Protein AF-A0A914R4T2-F1 (afdb_monomer)

Radius of gyration: 16.85 Å; Cα contacts (8 Å, |Δi|>4): 105; chains: 1; bounding box: 41×34×44 Å

InterPro domains:
  IPR019448 NT-type C2 domain [PS51840] (1-98)

Nearest PDB structures (foldseek):
  5jpm-assembly1_B  TM=3.068E-01  e=8.300E+00  Homo sapiens
  7zgj-assembly1_B  TM=2.745E-01  e=7.376E+00  Homo sapiens

Structure (mmCIF, N/CA/C/O backbone):
data_AF-A0A914R4T2-F1
#
_entry.id   AF-A0A914R4T2-F1
#
loop_
_atom_site.group_PDB
_atom_site.id
_atom_site.type_symbol
_atom_site.label_atom_id
_atom_site.label_alt_id
_atom_site.label_comp_id
_atom_site.label_asym_id
_atom_site.label_entity_id
_atom_site.label_seq_id
_atom_site.pdbx_PDB_ins_code
_atom_site.Cartn_x
_atom_site.Cartn_y
_atom_site.Cartn_z
_atom_site.occupancy
_atom_site.B_iso_or_equiv
_atom_site.auth_seq_id
_atom_site.auth_comp_id
_atom_site.auth_asym_id
_atom_site.auth_atom_id
_atom_site.pdbx_PDB_model_num
ATOM 1 N N . ARG A 1 1 ? -8.799 13.800 1.139 1.00 49.91 1 ARG A N 1
ATOM 2 C CA . ARG A 1 1 ? -7.529 13.971 0.379 1.00 49.91 1 ARG A CA 1
ATOM 3 C C . ARG A 1 1 ? -6.807 12.626 0.313 1.00 49.91 1 ARG A C 1
ATOM 5 O O . ARG A 1 1 ? -6.421 12.125 1.360 1.00 49.91 1 ARG A O 1
ATOM 12 N N . ARG A 1 2 ? -6.651 12.022 -0.874 1.00 51.94 2 ARG A N 1
ATOM 13 C CA . ARG A 1 2 ? -5.927 10.747 -1.061 1.00 51.94 2 ARG A CA 1
ATOM 14 C C . ARG A 1 2 ? -4.424 11.026 -0.916 1.00 51.94 2 ARG A C 1
ATOM 16 O O . ARG A 1 2 ? -3.820 11.594 -1.821 1.00 51.94 2 ARG A O 1
ATOM 23 N N . ARG A 1 3 ? -3.839 10.759 0.256 1.00 66.62 3 ARG A N 1
ATOM 24 C CA . ARG A 1 3 ? -2.384 10.862 0.451 1.00 66.62 3 ARG A CA 1
ATOM 25 C C . ARG A 1 3 ? -1.758 9.588 -0.108 1.00 66.62 3 ARG A C 1
ATOM 27 O O . ARG A 1 3 ? -1.986 8.513 0.432 1.00 66.62 3 ARG A O 1
ATOM 34 N N . ARG A 1 4 ? -1.021 9.709 -1.209 1.00 76.38 4 ARG A N 1
ATOM 35 C CA . ARG A 1 4 ? -0.167 8.631 -1.712 1.00 76.38 4 ARG A CA 1
ATOM 36 C C . ARG A 1 4 ? 1.098 8.608 -0.854 1.00 76.38 4 ARG A C 1
ATOM 38 O O . ARG A 1 4 ? 1.744 9.643 -0.720 1.00 76.38 4 ARG A O 1
ATOM 45 N N . VAL A 1 5 ? 1.417 7.458 -0.271 1.00 80.25 5 VAL A N 1
ATOM 46 C CA . VAL A 1 5 ? 2.695 7.203 0.403 1.00 80.25 5 VAL A CA 1
ATOM 47 C C . VAL A 1 5 ? 3.477 6.248 -0.489 1.00 80.25 5 VAL A C 1
ATOM 49 O O . VAL A 1 5 ? 2.923 5.247 -0.937 1.00 80.25 5 VAL A O 1
ATOM 52 N N . GLU A 1 6 ? 4.724 6.585 -0.810 1.00 84.69 6 GLU A 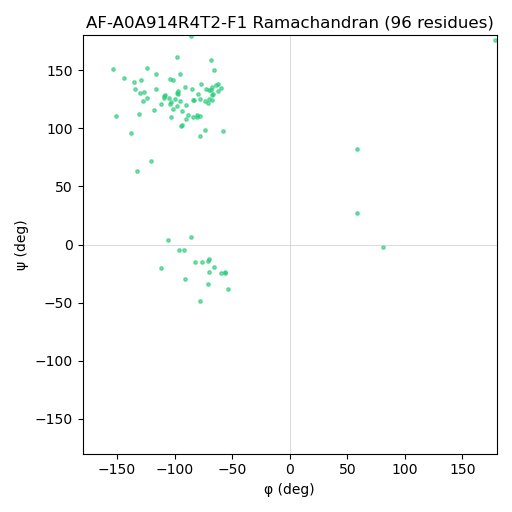N 1
ATOM 53 C CA . GLU A 1 6 ? 5.595 5.762 -1.653 1.00 84.69 6 GLU A CA 1
ATOM 54 C C . GLU A 1 6 ? 6.952 5.552 -0.981 1.00 84.69 6 GLU A C 1
ATOM 56 O O . GLU A 1 6 ? 7.469 6.456 -0.326 1.00 84.69 6 GLU A O 1
ATOM 61 N N . GLY A 1 7 ? 7.496 4.341 -1.116 1.00 81.06 7 GLY A N 1
ATOM 62 C CA . GLY A 1 7 ? 8.837 4.003 -0.640 1.00 81.06 7 GLY A CA 1
ATOM 63 C C . GLY A 1 7 ? 9.917 4.347 -1.657 1.00 81.06 7 GLY A C 1
ATOM 64 O O . GLY A 1 7 ? 9.639 4.832 -2.759 1.00 81.06 7 GLY A O 1
ATOM 65 N N . LYS A 1 8 ? 11.175 4.075 -1.304 1.00 82.06 8 LYS A N 1
ATOM 66 C CA . LYS A 1 8 ? 12.304 4.296 -2.209 1.00 82.06 8 LYS A CA 1
ATOM 67 C C . LYS A 1 8 ? 12.230 3.330 -3.387 1.00 82.06 8 LYS A C 1
ATOM 69 O O . LYS A 1 8 ? 12.018 2.127 -3.224 1.00 82.06 8 LYS A O 1
ATOM 74 N N . LYS A 1 9 ? 12.465 3.857 -4.592 1.00 80.06 9 LYS A N 1
ATOM 75 C CA . LYS A 1 9 ? 12.627 3.035 -5.798 1.00 80.06 9 LYS A CA 1
ATOM 76 C C . LYS A 1 9 ? 13.805 2.087 -5.599 1.00 80.06 9 LYS A C 1
ATOM 78 O O . LYS A 1 9 ? 14.871 2.517 -5.159 1.00 80.06 9 LYS A O 1
ATOM 83 N N . ARG A 1 10 ? 13.625 0.821 -5.965 1.00 75.62 10 ARG A N 1
ATOM 84 C CA . ARG A 1 10 ? 14.685 -0.188 -5.923 1.00 75.62 10 ARG A CA 1
ATOM 85 C C . ARG A 1 10 ? 14.880 -0.820 -7.288 1.00 75.62 10 ARG A C 1
ATOM 87 O O . ARG A 1 10 ? 13.951 -0.865 -8.093 1.00 75.62 10 ARG A O 1
ATOM 94 N N . LYS A 1 11 ? 16.104 -1.282 -7.540 1.00 71.31 11 LYS A N 1
ATOM 95 C CA . LYS A 1 11 ? 16.421 -2.058 -8.733 1.00 71.31 11 LYS A CA 1
ATOM 96 C C . LYS A 1 11 ? 15.913 -3.485 -8.542 1.00 71.31 11 LYS A C 1
ATOM 98 O O . LYS A 1 11 ? 16.040 -4.047 -7.461 1.00 71.31 11 LYS A O 1
ATOM 103 N N . TRP A 1 12 ? 15.334 -4.028 -9.602 1.00 66.94 12 TRP A N 1
ATOM 104 C CA . TRP A 1 12 ? 14.934 -5.422 -9.678 1.00 66.94 12 TRP A CA 1
ATOM 105 C C . TRP A 1 12 ? 16.169 -6.334 -9.747 1.00 66.94 12 TRP A C 1
ATOM 107 O O . TRP A 1 12 ? 17.065 -6.085 -10.558 1.00 66.94 12 TRP A O 1
ATOM 117 N N . GLU A 1 13 ? 16.195 -7.396 -8.944 1.00 60.28 13 GLU A N 1
ATOM 118 C CA . GLU A 1 13 ? 17.154 -8.497 -9.075 1.00 60.28 13 GLU A CA 1
ATOM 119 C C . GLU A 1 13 ? 16.426 -9.706 -9.678 1.00 60.28 13 GLU A C 1
ATOM 121 O O . GLU A 1 13 ? 15.361 -10.101 -9.207 1.00 60.2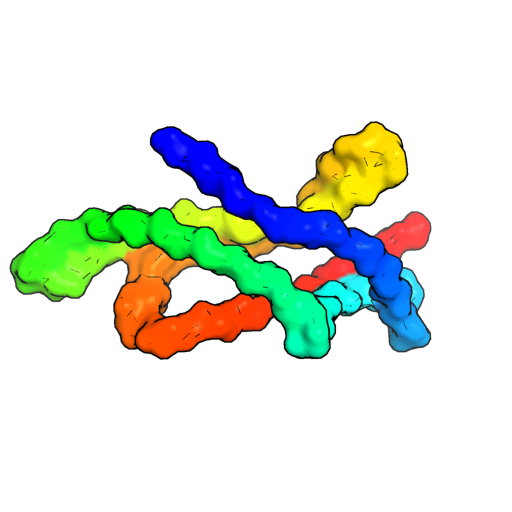8 13 GLU A O 1
ATOM 126 N N . GLY A 1 14 ? 16.951 -10.251 -10.779 1.00 58.97 14 GLY A N 1
ATOM 127 C CA . GLY A 1 14 ? 16.362 -11.418 -11.437 1.00 58.97 14 GLY A CA 1
ATOM 128 C C . GLY A 1 14 ? 16.402 -12.645 -10.527 1.00 58.97 14 GLY A C 1
ATOM 129 O O . GLY A 1 14 ? 17.417 -12.901 -9.883 1.00 58.97 14 GLY A O 1
ATOM 130 N N . SER A 1 15 ? 15.315 -13.418 -10.489 1.00 56.03 15 SER A N 1
ATOM 131 C CA . SER A 1 15 ? 15.336 -14.734 -9.850 1.00 56.03 15 SER A CA 1
ATOM 132 C C . SER A 1 15 ? 16.184 -15.679 -10.698 1.00 56.03 15 SER A C 1
ATOM 134 O O . SER A 1 15 ? 15.910 -15.856 -11.883 1.00 56.03 15 SER A O 1
ATOM 136 N N . PHE A 1 16 ? 17.195 -16.309 -10.100 1.00 56.00 16 PHE A N 1
ATOM 137 C CA . PHE A 1 16 ? 17.991 -17.340 -10.775 1.00 56.00 16 PHE A CA 1
ATOM 138 C C . PHE A 1 16 ? 17.211 -18.649 -10.999 1.00 56.00 16 PHE A C 1
ATOM 140 O O . PHE A 1 16 ? 17.665 -19.497 -11.759 1.00 56.00 16 PHE A O 1
ATOM 147 N N . ALA A 1 17 ? 16.064 -18.833 -10.332 1.00 63.69 17 ALA A N 1
ATOM 148 C CA . ALA A 1 17 ? 15.354 -20.112 -10.285 1.00 63.69 17 ALA A CA 1
ATOM 149 C C . ALA A 1 17 ? 14.307 -20.301 -11.397 1.00 63.69 17 ALA A C 1
ATOM 151 O O . ALA A 1 17 ? 14.050 -21.434 -11.792 1.00 63.69 17 ALA A O 1
ATOM 152 N N . ASP A 1 18 ? 13.696 -19.222 -11.892 1.00 62.53 18 ASP A N 1
ATOM 153 C CA . ASP A 1 18 ? 12.656 -19.288 -12.924 1.00 62.53 18 ASP A CA 1
ATOM 154 C C . ASP A 1 18 ? 12.672 -17.999 -13.771 1.00 62.53 18 ASP A C 1
ATOM 156 O O . ASP A 1 18 ? 12.308 -16.933 -13.267 1.00 62.53 18 ASP A O 1
ATOM 160 N N . PRO A 1 19 ? 13.079 -18.068 -15.053 1.00 61.78 19 PRO A N 1
ATOM 161 C CA . PRO A 1 19 ? 13.099 -16.913 -15.953 1.00 61.78 19 PRO A CA 1
ATOM 162 C C . PRO A 1 19 ? 11.721 -16.266 -16.161 1.00 61.78 19 PRO A C 1
ATOM 164 O O . PRO A 1 19 ? 11.645 -15.083 -16.483 1.00 61.78 19 PRO A O 1
ATOM 167 N N . CYS A 1 20 ? 10.639 -17.025 -15.968 1.00 59.78 20 CYS A N 1
ATOM 168 C CA . CYS A 1 20 ? 9.258 -16.588 -16.153 1.00 59.78 20 CYS A CA 1
ATOM 169 C C . CYS A 1 20 ? 8.597 -16.136 -14.843 1.00 59.78 20 CYS A C 1
ATOM 171 O O . CYS A 1 20 ? 7.457 -15.662 -14.856 1.00 59.78 20 CYS A O 1
ATOM 173 N N . ARG A 1 21 ? 9.280 -16.267 -13.698 1.00 60.47 21 ARG A N 1
ATOM 174 C CA . ARG A 1 21 ? 8.758 -15.847 -12.393 1.00 60.47 21 ARG A CA 1
ATOM 175 C C . ARG A 1 21 ? 9.761 -15.005 -11.634 1.00 60.47 21 ARG A C 1
ATOM 177 O O . ARG A 1 21 ? 10.770 -15.462 -11.103 1.00 60.47 21 ARG A O 1
ATOM 184 N N . GLY A 1 22 ? 9.392 -13.745 -11.492 1.00 61.38 22 GLY A N 1
ATOM 185 C CA . GLY A 1 22 ? 10.055 -12.820 -10.611 1.00 61.38 22 GLY A CA 1
ATOM 186 C C . GLY A 1 22 ? 9.546 -12.927 -9.181 1.00 61.38 22 GLY A C 1
ATOM 187 O O . GLY A 1 22 ? 8.350 -12.755 -8.949 1.00 61.38 22 GLY A O 1
ATOM 188 N N . LEU A 1 23 ? 10.432 -13.163 -8.214 1.00 65.25 23 LEU A N 1
ATOM 189 C CA . LEU A 1 23 ? 10.109 -13.028 -6.794 1.00 65.25 23 LEU A CA 1
ATOM 190 C C . LEU A 1 23 ? 10.663 -11.699 -6.283 1.00 65.25 23 LEU A C 1
ATOM 192 O O . LEU A 1 23 ? 11.877 -11.514 -6.251 1.00 65.25 23 LEU A O 1
ATOM 196 N N . ILE A 1 24 ? 9.787 -10.792 -5.847 1.00 65.12 24 ILE A N 1
ATOM 197 C CA . ILE A 1 24 ? 10.227 -9.580 -5.152 1.00 65.12 24 ILE A CA 1
ATOM 198 C C . ILE A 1 24 ? 10.289 -9.882 -3.662 1.00 65.12 24 ILE A C 1
ATOM 200 O O . ILE A 1 24 ? 9.256 -10.001 -2.998 1.00 65.12 24 ILE A O 1
ATOM 204 N N . VAL A 1 25 ? 11.509 -9.982 -3.142 1.00 66.31 25 VAL A N 1
ATOM 205 C CA . VAL A 1 25 ? 11.768 -10.014 -1.703 1.00 66.31 25 VAL A CA 1
ATOM 206 C C . VAL A 1 25 ? 12.421 -8.701 -1.315 1.00 66.31 25 VAL A C 1
ATOM 208 O O . VAL A 1 25 ? 13.421 -8.296 -1.900 1.00 66.31 25 VAL A O 1
ATOM 211 N N . TRP A 1 26 ? 11.871 -8.032 -0.307 1.00 68.44 26 TRP A N 1
ATOM 212 C CA . TRP A 1 26 ? 12.560 -6.924 0.340 1.00 68.44 26 TRP A CA 1
ATOM 213 C C . TRP A 1 26 ? 13.558 -7.512 1.339 1.00 68.44 26 TRP A C 1
ATOM 215 O O . TRP A 1 26 ? 13.121 -8.078 2.343 1.00 68.44 26 TRP A O 1
ATOM 225 N N . PRO A 1 27 ? 14.878 -7.431 1.085 1.00 60.94 27 PRO A N 1
ATOM 226 C CA . PRO A 1 27 ? 15.856 -8.042 1.969 1.00 60.94 27 PRO A CA 1
ATOM 227 C C . PRO A 1 27 ? 15.773 -7.401 3.353 1.00 60.94 27 PRO A C 1
ATOM 229 O O . PRO A 1 27 ? 15.803 -6.175 3.491 1.00 60.94 27 PRO A O 1
ATOM 232 N N . THR A 1 28 ? 15.729 -8.242 4.386 1.00 63.53 28 THR A N 1
ATOM 233 C CA . THR A 1 28 ? 15.668 -7.830 5.798 1.00 63.53 28 THR A CA 1
ATOM 234 C C . THR A 1 28 ? 16.828 -6.912 6.192 1.00 63.53 28 THR A C 1
ATOM 236 O O . THR A 1 28 ? 16.701 -6.122 7.118 1.00 63.53 28 THR A O 1
ATOM 239 N N . GLN A 1 29 ? 17.950 -6.983 5.468 1.00 62.00 29 GLN A N 1
ATOM 240 C CA . GLN A 1 29 ? 19.154 -6.172 5.677 1.00 62.00 29 GLN A CA 1
ATOM 241 C C . GLN A 1 29 ? 19.015 -4.726 5.173 1.00 62.00 29 GLN A C 1
ATOM 243 O O . GLN A 1 29 ? 19.823 -3.869 5.518 1.00 62.00 29 GLN A O 1
ATOM 248 N N . THR A 1 30 ? 18.002 -4.428 4.355 1.00 65.12 30 THR A N 1
ATOM 249 C CA . THR A 1 30 ? 17.724 -3.069 3.871 1.00 65.12 30 THR A CA 1
ATOM 250 C C . THR A 1 30 ? 16.234 -2.756 4.034 1.00 65.12 30 THR A C 1
ATOM 252 O O . THR A 1 30 ? 15.523 -2.580 3.034 1.00 65.12 30 THR A O 1
ATOM 255 N N . PRO A 1 31 ? 15.718 -2.726 5.276 1.00 67.75 31 PRO A N 1
ATOM 256 C CA . PRO A 1 31 ? 14.316 -2.432 5.520 1.00 67.75 31 PRO A CA 1
ATOM 257 C C . PRO A 1 31 ? 14.042 -0.970 5.141 1.00 67.75 31 PRO A C 1
ATOM 259 O O . PRO A 1 31 ? 14.757 -0.062 5.555 1.00 67.75 31 PRO A O 1
ATOM 262 N N . ASP A 1 32 ? 13.014 -0.745 4.322 1.00 75.69 32 ASP A N 1
ATOM 263 C CA . ASP A 1 32 ? 12.491 0.596 4.011 1.00 75.69 32 ASP A CA 1
ATOM 264 C C . ASP A 1 32 ? 11.018 0.627 4.438 1.00 75.69 32 ASP A C 1
ATOM 266 O O . ASP A 1 32 ? 10.129 0.487 3.593 1.00 75.69 32 ASP A O 1
ATOM 270 N N . PRO A 1 33 ? 10.746 0.648 5.757 1.00 75.50 33 PRO A N 1
ATOM 271 C CA . PRO A 1 33 ? 9.388 0.575 6.267 1.00 75.50 33 PRO A CA 1
ATOM 272 C C . PRO A 1 33 ? 8.620 1.850 5.915 1.00 75.50 33 PRO A C 1
ATOM 274 O O . PRO A 1 33 ? 9.092 2.966 6.134 1.00 75.50 33 PRO A O 1
ATOM 277 N N . LEU A 1 34 ? 7.401 1.680 5.403 1.00 80.88 34 LEU A N 1
ATOM 278 C CA . LEU A 1 34 ? 6.482 2.789 5.175 1.00 80.88 34 LEU A CA 1
ATOM 279 C C . LEU A 1 34 ? 5.566 2.950 6.383 1.00 80.88 34 LEU A C 1
ATOM 281 O O . LEU A 1 34 ? 4.737 2.087 6.664 1.00 80.88 34 LEU A O 1
ATOM 285 N N . TYR A 1 35 ? 5.689 4.082 7.072 1.00 80.38 35 TYR A N 1
ATOM 286 C CA . TYR A 1 35 ? 4.790 4.444 8.163 1.00 80.38 35 TYR A CA 1
ATOM 287 C C . TYR A 1 35 ? 3.604 5.228 7.614 1.00 80.38 35 TYR A C 1
ATOM 289 O O . TYR A 1 35 ? 3.764 6.304 7.034 1.00 80.38 35 TYR A O 1
ATOM 297 N N . VAL A 1 36 ? 2.399 4.695 7.810 1.00 82.50 36 VAL A N 1
ATOM 298 C CA . VAL A 1 36 ? 1.162 5.354 7.388 1.00 82.50 36 VAL A CA 1
ATOM 299 C C . VAL A 1 36 ? 0.211 5.440 8.570 1.00 82.50 36 VAL A C 1
ATOM 301 O O . VAL A 1 36 ? -0.160 4.428 9.154 1.00 82.50 36 VAL A O 1
ATOM 304 N N . GLN A 1 37 ? -0.211 6.660 8.901 1.00 84.56 37 GLN A N 1
ATOM 305 C CA . GLN A 1 37 ? -1.226 6.900 9.921 1.00 84.56 37 GLN A CA 1
ATOM 306 C C . GLN A 1 37 ? -2.593 7.083 9.264 1.00 84.56 37 GLN A C 1
ATOM 308 O O . GLN A 1 37 ? -2.751 7.853 8.312 1.00 84.56 37 GLN A O 1
ATOM 313 N N . THR A 1 38 ? -3.592 6.384 9.795 1.00 86.56 38 THR A N 1
ATOM 314 C CA . THR A 1 38 ? -4.958 6.394 9.281 1.00 86.56 38 THR A CA 1
ATOM 315 C C . THR A 1 38 ? -5.954 6.521 10.419 1.00 86.56 38 THR A C 1
ATOM 317 O O . THR A 1 38 ? -5.776 5.920 11.471 1.00 86.56 38 THR A O 1
ATOM 320 N N . THR A 1 39 ? -7.005 7.308 10.208 1.00 89.94 39 THR A N 1
ATOM 321 C CA . THR A 1 39 ? -8.132 7.421 11.143 1.00 89.94 39 THR A CA 1
ATOM 322 C C . THR A 1 39 ? -9.265 6.517 10.676 1.00 89.94 39 THR A C 1
ATOM 324 O O . THR A 1 39 ? -9.632 6.573 9.498 1.00 89.94 39 THR A O 1
ATOM 327 N N . LEU A 1 40 ? -9.803 5.700 11.576 1.00 91.06 40 LEU A N 1
ATOM 328 C CA . LEU A 1 40 ? -11.006 4.900 11.353 1.00 91.06 40 LEU A CA 1
ATOM 329 C C . LEU A 1 40 ? -12.179 5.539 12.090 1.00 91.06 40 LEU A C 1
ATOM 331 O O . LEU A 1 40 ? -12.001 6.073 13.185 1.00 91.06 40 LEU A O 1
ATOM 335 N N . TYR A 1 41 ? -13.346 5.497 11.462 1.00 92.75 41 TYR A N 1
ATOM 336 C CA . TYR A 1 41 ? -14.617 5.861 12.081 1.00 92.75 41 TYR A CA 1
ATOM 337 C C . TYR A 1 41 ? -15.314 4.580 12.539 1.00 92.75 41 TYR A C 1
ATOM 339 O O . TYR A 1 41 ? -14.898 3.492 12.145 1.00 92.75 41 TYR A O 1
ATOM 347 N N . GLY A 1 42 ? -16.277 4.692 13.443 1.00 92.44 42 GLY A N 1
ATOM 348 C CA . GLY A 1 42 ? -16.944 3.538 14.026 1.00 92.44 42 GLY A CA 1
ATOM 349 C C . GLY A 1 42 ? -17.984 3.933 15.060 1.00 92.44 42 GLY A C 1
ATOM 350 O O . GLY A 1 42 ? -18.116 5.110 15.408 1.00 92.44 42 GLY A O 1
ATOM 351 N N . ASP A 1 43 ? -18.685 2.930 15.570 1.00 91.56 43 ASP A N 1
ATOM 352 C CA . ASP A 1 43 ? -19.696 3.083 16.607 1.00 91.56 43 ASP A CA 1
ATOM 353 C C . ASP A 1 43 ? -19.081 2.810 17.989 1.00 91.56 43 ASP A C 1
ATOM 355 O O . ASP A 1 43 ? -18.502 1.758 18.274 1.00 91.56 43 ASP A O 1
ATOM 359 N N . THR A 1 44 ? -19.200 3.798 18.874 1.00 86.06 44 THR A N 1
ATOM 360 C CA . THR A 1 44 ? -18.673 3.753 20.241 1.00 86.06 44 THR A CA 1
ATOM 361 C C . THR A 1 44 ? -19.435 2.779 21.139 1.00 86.06 44 THR A C 1
ATOM 363 O O . THR A 1 44 ? -18.868 2.288 22.117 1.00 86.06 44 THR A O 1
ATOM 366 N N . THR A 1 45 ? -20.689 2.475 20.805 1.00 92.25 45 THR A N 1
ATOM 367 C CA . THR A 1 45 ? -21.567 1.570 21.552 1.00 92.25 45 THR A CA 1
ATOM 368 C C . THR A 1 45 ? -21.220 0.115 21.265 1.00 92.25 45 THR A C 1
ATOM 370 O O . THR A 1 45 ? -21.037 -0.671 22.194 1.00 92.25 45 THR A O 1
ATOM 373 N N . THR A 1 46 ? -21.077 -0.244 19.987 1.00 89.94 46 THR A N 1
ATOM 374 C CA . THR A 1 46 ? -20.726 -1.609 19.554 1.00 89.94 46 THR A CA 1
ATOM 375 C C . THR A 1 46 ? -19.223 -1.880 19.618 1.00 89.94 46 THR A C 1
ATOM 377 O O . THR A 1 46 ? -18.806 -3.036 19.604 1.00 89.94 46 THR A O 1
ATOM 380 N N . ARG A 1 47 ? -18.404 -0.822 19.739 1.00 84.62 47 ARG A N 1
ATOM 381 C CA . ARG A 1 47 ? -16.933 -0.860 19.649 1.00 84.62 47 ARG A CA 1
ATOM 382 C C . ARG A 1 47 ? -16.431 -1.419 18.316 1.00 84.62 47 ARG A C 1
ATOM 384 O O . ARG A 1 47 ? -15.326 -1.959 18.247 1.00 84.62 47 ARG A O 1
ATOM 391 N N . GLU A 1 48 ? -17.226 -1.274 17.262 1.00 88.50 48 GLU A N 1
ATOM 392 C CA . GLU A 1 48 ? -16.857 -1.680 15.913 1.00 88.50 48 GLU A CA 1
ATOM 393 C C . GLU A 1 48 ? -16.435 -0.479 15.069 1.00 88.50 48 GLU A C 1
ATOM 395 O O . GLU A 1 48 ? -17.024 0.598 15.149 1.00 88.50 48 GLU A O 1
ATOM 400 N N . TYR A 1 49 ? -15.412 -0.678 14.239 1.00 92.69 49 TYR A N 1
ATOM 401 C CA . TYR A 1 49 ? -14.972 0.312 13.259 1.00 92.69 49 TYR A CA 1
ATOM 402 C C . TYR A 1 49 ? -15.606 0.037 11.896 1.00 92.69 49 TYR A C 1
ATOM 404 O O . TYR A 1 49 ? -15.784 -1.118 11.515 1.00 92.69 49 TYR A O 1
ATOM 412 N N . ASP A 1 50 ? -15.887 1.097 11.149 1.00 94.19 50 ASP A N 1
ATOM 413 C CA . ASP A 1 50 ? -16.324 1.028 9.761 1.00 94.19 50 ASP A CA 1
ATOM 414 C C . ASP A 1 50 ? -15.214 0.458 8.869 1.00 94.19 50 ASP A C 1
ATOM 416 O O . ASP A 1 50 ? -14.014 0.651 9.115 1.00 94.19 50 ASP A O 1
ATOM 420 N N . ASP A 1 51 ? -15.623 -0.211 7.792 1.00 93.56 51 ASP A N 1
ATOM 421 C CA . ASP A 1 51 ? -14.696 -0.707 6.782 1.00 93.56 51 ASP A CA 1
ATOM 422 C C . ASP A 1 51 ? -13.955 0.446 6.106 1.00 93.56 51 ASP A C 1
ATOM 424 O O . ASP A 1 51 ? -14.517 1.489 5.754 1.00 93.56 51 ASP A O 1
ATOM 428 N N . LYS A 1 52 ? -12.652 0.250 5.896 1.00 92.75 52 LYS A N 1
ATOM 429 C CA . LYS A 1 52 ? -11.807 1.233 5.224 1.00 92.75 52 LYS A CA 1
ATOM 430 C C . LYS A 1 52 ? -10.862 0.545 4.260 1.00 92.75 52 LYS A C 1
ATOM 432 O O . LYS A 1 52 ? -9.765 0.136 4.631 1.00 92.75 52 LYS A O 1
ATOM 437 N N . GLU A 1 53 ? -11.289 0.503 3.007 1.00 92.50 53 GLU A N 1
ATOM 438 C CA . GLU A 1 53 ? -10.563 -0.126 1.908 1.00 92.50 53 GLU A CA 1
ATOM 439 C C . GLU A 1 53 ? -9.351 0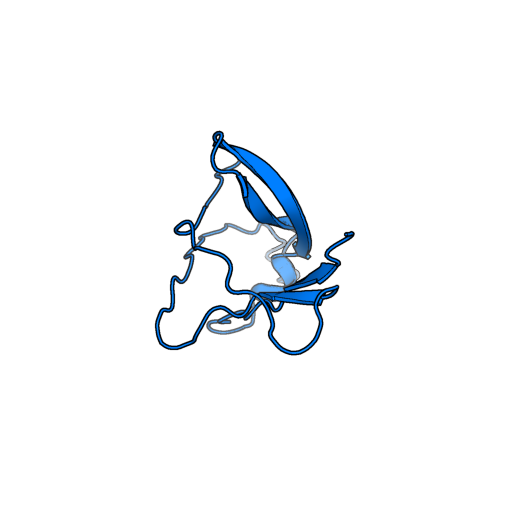.695 1.461 1.00 92.50 53 GLU A C 1
ATOM 441 O O . GLU A 1 53 ? -9.442 1.873 1.090 1.00 92.50 53 GLU A O 1
ATOM 446 N N . TRP A 1 54 ? -8.192 0.053 1.488 1.00 91.06 54 TRP A N 1
ATOM 447 C CA . TRP A 1 54 ? -6.915 0.532 0.986 1.00 91.06 54 TRP A CA 1
ATOM 448 C C . TRP A 1 54 ? -6.455 -0.358 -0.157 1.00 91.06 54 TRP A C 1
ATOM 450 O O . TRP A 1 54 ? -6.654 -1.563 -0.126 1.00 91.06 54 TRP A O 1
ATOM 460 N N . THR A 1 55 ? -5.768 0.222 -1.138 1.00 89.50 55 THR A N 1
ATOM 461 C CA . THR A 1 55 ? -5.088 -0.551 -2.181 1.00 89.50 55 THR A CA 1
ATOM 462 C C . THR A 1 55 ? -3.600 -0.275 -2.085 1.00 89.50 55 THR A C 1
ATOM 464 O O . THR A 1 55 ? -3.159 0.857 -2.306 1.00 8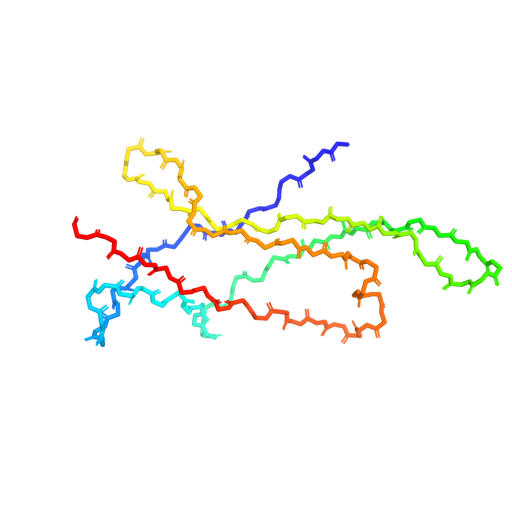9.50 55 THR A O 1
ATOM 467 N N . LEU A 1 56 ? -2.824 -1.302 -1.761 1.00 86.94 56 LEU A N 1
ATOM 468 C CA . LEU A 1 56 ? -1.377 -1.266 -1.910 1.00 86.94 56 LEU A CA 1
ATOM 469 C C . LEU A 1 56 ? -1.037 -1.647 -3.342 1.00 86.94 56 LEU A C 1
ATOM 471 O O . LEU A 1 56 ? -1.570 -2.617 -3.873 1.00 86.94 56 LEU A O 1
ATOM 475 N N . VAL A 1 57 ? -0.151 -0.876 -3.961 1.00 87.69 57 VAL A N 1
ATOM 476 C CA . VAL A 1 57 ? 0.237 -1.053 -5.358 1.00 87.69 57 VAL A CA 1
ATOM 477 C C . VAL A 1 57 ? 1.750 -1.152 -5.431 1.00 87.69 57 VAL A C 1
ATOM 479 O O . VAL A 1 57 ? 2.455 -0.304 -4.884 1.00 87.69 57 VAL A O 1
ATOM 482 N N . VAL A 1 58 ? 2.238 -2.160 -6.146 1.00 84.88 58 VAL A N 1
ATOM 483 C CA . VAL A 1 58 ? 3.634 -2.240 -6.568 1.00 84.88 58 VAL A CA 1
ATOM 484 C C . VAL A 1 58 ? 3.705 -1.787 -8.016 1.00 84.88 58 VAL A C 1
ATOM 486 O O . VAL A 1 58 ? 2.994 -2.298 -8.886 1.00 84.88 58 VAL A O 1
ATOM 489 N N . GLU A 1 59 ? 4.556 -0.799 -8.266 1.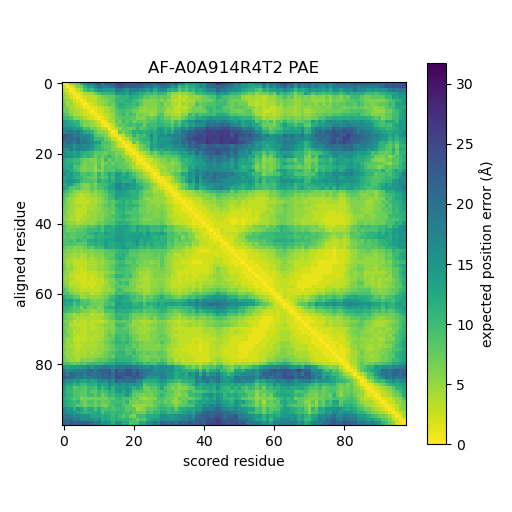00 86.88 59 GLU A N 1
ATOM 490 C CA . GLU A 1 59 ? 4.772 -0.238 -9.590 1.00 86.88 59 GLU A CA 1
ATOM 491 C C . GLU A 1 59 ? 6.206 -0.483 -10.049 1.00 86.88 59 GLU A C 1
ATOM 493 O O . GLU A 1 59 ? 7.169 -0.201 -9.337 1.00 86.88 59 GLU A O 1
ATOM 498 N N . GLU A 1 60 ? 6.339 -0.929 -11.288 1.00 84.25 60 GLU A N 1
ATOM 499 C CA . GLU A 1 60 ? 7.583 -0.887 -12.029 1.00 84.25 60 GLU A CA 1
ATOM 500 C C . GLU A 1 60 ? 7.800 0.527 -12.583 1.00 84.25 60 GLU A C 1
ATOM 502 O O . GLU A 1 60 ? 6.921 1.105 -13.228 1.00 84.25 60 GLU A O 1
ATOM 507 N N . CYS A 1 61 ? 8.988 1.088 -12.354 1.00 83.81 61 CYS A N 1
ATOM 508 C CA . CYS A 1 61 ? 9.426 2.332 -12.980 1.00 83.81 61 CYS A CA 1
ATOM 509 C C . CYS A 1 61 ? 10.422 2.017 -14.099 1.00 83.81 61 CYS A C 1
ATOM 511 O O . CYS A 1 61 ? 11.564 1.651 -13.829 1.00 83.81 61 CYS A O 1
ATOM 513 N N . THR A 1 62 ? 10.014 2.214 -15.350 1.00 79.44 62 THR A N 1
ATOM 514 C CA . THR A 1 62 ? 10.915 2.063 -16.503 1.00 79.44 62 THR A CA 1
ATOM 515 C C . THR A 1 62 ? 11.987 3.159 -16.522 1.00 79.44 62 THR A C 1
ATOM 517 O O . THR A 1 62 ? 11.785 4.251 -15.985 1.00 79.44 62 THR A O 1
ATOM 520 N N . ALA A 1 63 ? 13.100 2.919 -17.226 1.00 71.88 63 ALA A N 1
ATOM 521 C CA . ALA A 1 63 ? 14.166 3.913 -17.421 1.00 71.88 63 ALA A CA 1
ATOM 522 C C . ALA A 1 63 ? 13.670 5.230 -18.056 1.00 71.88 63 ALA A C 1
ATOM 524 O O . ALA A 1 63 ? 14.250 6.287 -17.833 1.00 71.88 63 ALA A O 1
ATOM 525 N N . LYS A 1 64 ? 12.558 5.178 -18.804 1.00 78.94 64 LYS A N 1
ATOM 526 C CA . LYS A 1 64 ? 11.896 6.341 -19.420 1.00 78.94 64 LYS A CA 1
ATOM 527 C C . LYS A 1 64 ? 10.906 7.051 -18.480 1.00 78.94 64 LYS A C 1
ATOM 529 O O . LYS A 1 64 ? 10.164 7.921 -18.918 1.00 78.94 64 LYS A O 1
ATOM 534 N N . GLY A 1 65 ? 10.837 6.657 -17.207 1.00 78.31 65 GLY A N 1
ATOM 535 C CA . GLY A 1 65 ? 9.963 7.261 -16.197 1.00 78.31 65 GLY A CA 1
ATOM 536 C C . GLY A 1 65 ? 8.505 6.789 -16.225 1.00 78.31 65 GLY A C 1
ATOM 537 O O . GLY A 1 65 ? 7.729 7.184 -15.353 1.00 78.31 65 GLY A O 1
ATOM 538 N N . LYS A 1 66 ? 8.117 5.917 -17.168 1.00 83.94 66 LYS A N 1
ATOM 539 C CA . LYS A 1 66 ? 6.776 5.313 -17.192 1.00 83.94 66 LYS A CA 1
ATOM 540 C C . LYS A 1 66 ? 6.613 4.390 -15.985 1.00 83.94 66 LYS A C 1
ATOM 542 O O . LYS A 1 66 ? 7.471 3.533 -15.764 1.00 83.94 66 LYS A O 1
ATOM 547 N N . ARG A 1 67 ? 5.516 4.569 -15.246 1.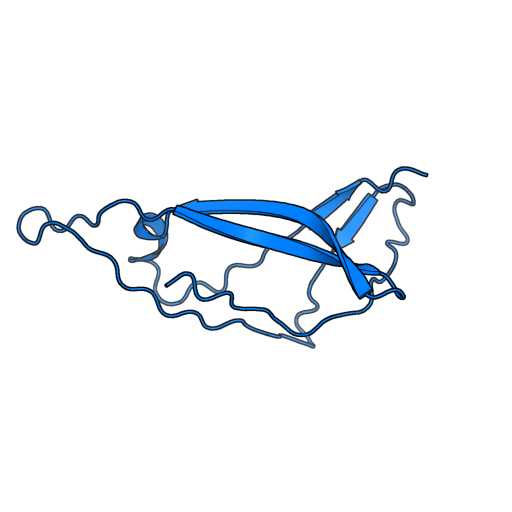00 88.19 67 ARG A N 1
ATOM 548 C CA . ARG A 1 67 ? 5.107 3.718 -14.123 1.00 88.19 67 ARG A CA 1
ATOM 549 C C . ARG A 1 67 ? 4.078 2.695 -14.612 1.00 88.19 67 ARG A C 1
ATOM 551 O O . ARG A 1 67 ? 3.115 3.081 -15.274 1.00 88.19 67 ARG A O 1
ATOM 558 N N . ARG A 1 68 ? 4.283 1.413 -14.318 1.00 86.50 68 ARG A N 1
ATOM 559 C CA . ARG A 1 68 ? 3.352 0.315 -14.623 1.00 86.50 68 ARG A CA 1
ATOM 560 C C . ARG A 1 68 ? 3.013 -0.412 -13.331 1.00 86.50 68 ARG A C 1
ATOM 562 O O . ARG A 1 68 ? 3.915 -0.861 -12.640 1.00 86.50 68 ARG A O 1
ATOM 569 N N . THR A 1 69 ? 1.733 -0.562 -13.014 1.00 87.44 69 THR A N 1
ATOM 570 C CA . THR A 1 69 ? 1.306 -1.433 -11.913 1.00 87.44 69 THR A CA 1
ATOM 571 C C . THR A 1 69 ? 1.592 -2.887 -12.270 1.00 87.44 69 THR A C 1
ATOM 573 O O . THR A 1 69 ? 1.136 -3.363 -13.307 1.00 87.44 69 THR A O 1
ATOM 576 N N . ILE A 1 70 ? 2.345 -3.570 -11.413 1.00 84.00 70 ILE A N 1
ATOM 577 C CA . ILE A 1 70 ? 2.703 -4.987 -11.574 1.00 84.00 70 ILE A CA 1
ATOM 578 C C . ILE A 1 70 ? 2.038 -5.881 -10.525 1.00 84.00 70 ILE A C 1
ATOM 580 O O . ILE A 1 70 ? 1.882 -7.073 -10.753 1.00 84.00 70 ILE A O 1
ATOM 584 N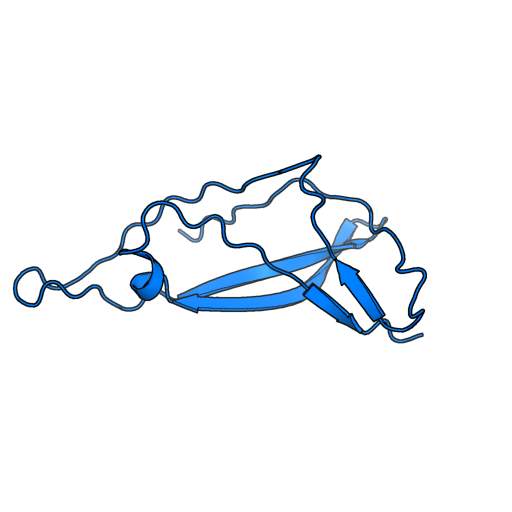 N . ALA A 1 71 ? 1.597 -5.307 -9.403 1.00 83.19 71 ALA A N 1
ATOM 585 C CA . ALA A 1 71 ? 0.758 -5.987 -8.423 1.00 83.19 71 ALA A CA 1
ATOM 586 C C . ALA A 1 71 ? -0.096 -4.978 -7.651 1.00 83.19 71 ALA A C 1
ATOM 588 O O . ALA A 1 71 ? 0.311 -3.829 -7.452 1.00 83.19 71 ALA A O 1
ATOM 589 N N . ALA A 1 72 ? -1.263 -5.419 -7.190 1.00 88.44 72 ALA A N 1
ATOM 590 C CA . ALA A 1 72 ? -2.116 -4.655 -6.294 1.00 88.44 72 ALA A CA 1
ATOM 591 C C . ALA A 1 72 ? -2.810 -5.591 -5.300 1.00 88.44 72 ALA A C 1
ATOM 593 O O . ALA A 1 72 ? -3.198 -6.699 -5.663 1.00 88.44 72 ALA A O 1
ATOM 594 N N . VAL A 1 73 ? -2.976 -5.139 -4.060 1.00 87.19 73 VAL A N 1
ATOM 595 C CA . VAL A 1 73 ? -3.721 -5.860 -3.022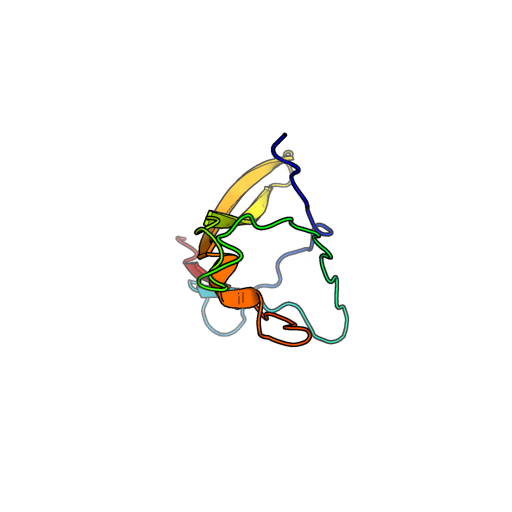 1.00 87.19 73 VAL A CA 1
ATOM 596 C C . VAL A 1 73 ? -4.655 -4.901 -2.302 1.00 87.19 73 VAL A C 1
ATOM 598 O O . VAL A 1 73 ? -4.256 -3.790 -1.943 1.00 87.19 73 VAL A O 1
ATOM 601 N N . ASN A 1 74 ? -5.901 -5.332 -2.109 1.00 90.69 74 ASN A N 1
ATOM 602 C CA . ASN A 1 74 ? -6.886 -4.594 -1.331 1.00 90.69 74 ASN A CA 1
ATOM 603 C C . ASN A 1 74 ? -6.831 -5.041 0.129 1.00 90.69 74 ASN A C 1
ATOM 605 O O . ASN A 1 74 ? -6.735 -6.234 0.416 1.00 90.69 74 ASN A O 1
ATOM 609 N N . LEU A 1 75 ? -6.865 -4.075 1.037 1.00 89.06 75 LEU A N 1
ATOM 610 C CA . LEU A 1 75 ? -6.799 -4.267 2.474 1.00 89.06 75 LEU A CA 1
ATOM 611 C C . LEU A 1 75 ? -7.928 -3.494 3.138 1.00 89.06 75 LEU A C 1
ATOM 613 O O . LEU A 1 75 ? -8.040 -2.285 2.947 1.00 89.06 75 LEU A O 1
ATOM 617 N N . ASN A 1 76 ? -8.674 -4.160 4.009 1.00 91.31 76 ASN A N 1
ATOM 618 C CA . ASN A 1 76 ? -9.584 -3.474 4.909 1.00 91.31 76 ASN A CA 1
ATOM 619 C C . ASN A 1 76 ? -8.846 -3.097 6.199 1.00 91.31 76 ASN A C 1
ATOM 621 O O . ASN A 1 76 ? -8.491 -3.960 7.003 1.00 91.31 76 ASN A O 1
ATOM 625 N N . MET A 1 77 ? -8.636 -1.800 6.419 1.00 88.88 77 MET A N 1
ATOM 626 C CA . MET A 1 77 ? -7.887 -1.298 7.574 1.00 88.88 77 MET A CA 1
ATOM 627 C C . MET A 1 77 ? -8.576 -1.570 8.916 1.00 88.88 77 MET A C 1
ATOM 629 O O . MET A 1 77 ? -7.888 -1.598 9.937 1.00 88.88 77 MET A O 1
ATOM 633 N N . ARG A 1 78 ? -9.892 -1.837 8.928 1.00 90.12 78 ARG A N 1
ATOM 634 C CA . ARG A 1 78 ? -10.627 -2.297 10.120 1.00 90.12 78 ARG A CA 1
ATOM 635 C C . ARG A 1 78 ? -9.976 -3.539 10.735 1.00 90.12 78 ARG A C 1
ATOM 637 O O . ARG A 1 78 ? -9.875 -3.641 11.955 1.00 90.12 78 ARG A O 1
ATOM 644 N N . LEU A 1 79 ? -9.479 -4.454 9.901 1.00 88.44 79 LEU A N 1
ATOM 645 C CA . LEU A 1 79 ? -8.896 -5.731 10.332 1.00 88.44 79 LEU A CA 1
ATOM 646 C C . LEU A 1 79 ? -7.549 -5.577 11.059 1.00 88.44 79 LEU A C 1
ATOM 648 O O . LEU A 1 79 ? -7.076 -6.522 11.682 1.00 88.44 79 LEU A O 1
ATOM 652 N N . PHE A 1 80 ? -6.932 -4.394 11.002 1.00 86.12 80 PHE A N 1
ATOM 653 C CA . PHE A 1 80 ? -5.587 -4.149 11.529 1.00 86.12 80 PHE A CA 1
ATOM 654 C C . PHE A 1 80 ? -5.574 -3.354 12.845 1.00 86.12 80 PHE A C 1
ATOM 656 O O . PHE A 1 80 ? -4.501 -3.042 13.353 1.00 86.12 80 PHE A O 1
ATOM 663 N N . VAL A 1 81 ? -6.735 -3.039 13.430 1.00 81.94 81 VAL A N 1
ATOM 664 C CA . VAL A 1 81 ? -6.826 -2.209 14.649 1.00 81.94 81 VAL A CA 1
ATOM 665 C C . VAL A 1 81 ? -6.336 -2.921 15.913 1.00 81.94 81 VAL A C 1
ATOM 667 O O . VAL A 1 81 ? -5.770 -2.286 16.798 1.00 81.94 81 VAL A O 1
ATOM 670 N N . GLN A 1 82 ? -6.538 -4.235 16.012 1.00 69.75 82 GLN A N 1
ATOM 671 C CA . GLN A 1 82 ? -6.219 -5.016 17.218 1.00 69.75 82 GLN A CA 1
ATOM 672 C C . GLN A 1 82 ? -4.815 -5.626 17.216 1.00 69.75 82 GLN A C 1
ATOM 674 O O . GLN A 1 82 ? -4.404 -6.225 18.210 1.00 69.75 82 GLN A O 1
ATOM 679 N N . VAL A 1 83 ? -4.063 -5.486 16.122 1.00 62.41 83 VAL A N 1
ATOM 680 C CA . VAL A 1 83 ? -2.751 -6.121 16.006 1.00 62.41 83 VAL A CA 1
ATOM 681 C C . VA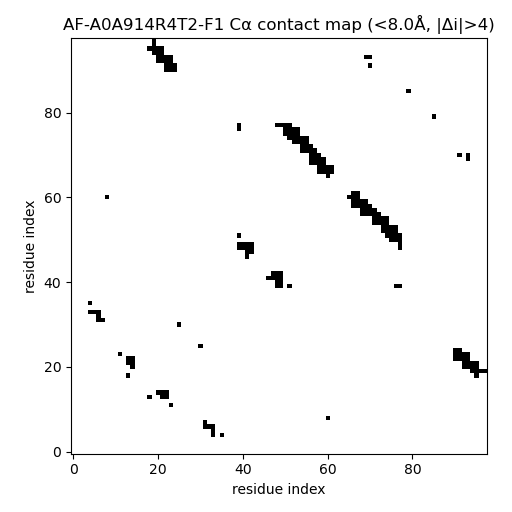L A 1 83 ? -1.676 -5.130 16.440 1.00 62.41 83 VAL A C 1
ATOM 683 O O . VAL A 1 83 ? -1.326 -4.214 15.698 1.00 62.41 83 VAL A O 1
ATOM 686 N N . PHE A 1 84 ? -1.173 -5.293 17.667 1.00 54.38 84 PHE A N 1
ATOM 687 C CA . PHE A 1 84 ? -0.096 -4.478 18.234 1.00 54.38 84 PHE A CA 1
ATOM 688 C C . PHE A 1 84 ? 1.155 -4.574 17.343 1.00 54.38 84 PHE A C 1
ATOM 690 O O . PHE A 1 84 ? 1.914 -5.529 17.429 1.00 54.38 84 PHE A O 1
ATOM 697 N N . ILE A 1 85 ? 1.343 -3.580 16.470 1.00 54.00 85 ILE A N 1
ATOM 698 C CA . ILE A 1 85 ? 2.488 -3.420 15.558 1.00 54.00 85 ILE A CA 1
ATOM 699 C C . ILE A 1 85 ? 2.651 -4.616 14.601 1.00 54.00 85 ILE A C 1
ATOM 701 O O . ILE A 1 85 ? 3.479 -5.503 14.786 1.00 54.00 85 ILE A O 1
ATOM 705 N N . THR A 1 86 ? 1.886 -4.620 13.508 1.00 56.88 86 THR A N 1
ATOM 706 C CA . THR A 1 86 ? 2.126 -5.540 12.389 1.00 56.88 86 THR A CA 1
ATOM 707 C C . THR A 1 86 ? 3.178 -4.979 11.445 1.00 56.88 86 THR A C 1
ATOM 709 O O . THR A 1 86 ? 2.926 -4.042 10.690 1.00 56.88 86 THR A O 1
ATOM 712 N N . MET A 1 87 ? 4.359 -5.597 11.426 1.00 58.97 87 MET A N 1
ATOM 713 C CA . MET A 1 87 ? 5.215 -5.516 10.247 1.00 58.97 87 MET A CA 1
ATOM 714 C C . MET A 1 87 ? 4.642 -6.486 9.209 1.00 58.97 87 MET A C 1
ATOM 716 O O . MET A 1 87 ? 4.902 -7.686 9.256 1.00 58.97 87 MET A O 1
ATOM 720 N N . VAL A 1 88 ? 3.785 -5.987 8.315 1.00 61.94 88 VAL A N 1
ATOM 721 C CA . VAL A 1 88 ? 3.221 -6.814 7.241 1.00 61.94 88 VAL A CA 1
ATOM 722 C C . VAL A 1 88 ? 4.277 -6.971 6.150 1.00 61.94 88 VAL A C 1
ATOM 724 O O . VAL A 1 88 ? 4.628 -6.007 5.468 1.00 61.94 88 VAL A O 1
ATOM 727 N N . ALA A 1 89 ? 4.805 -8.185 6.004 1.00 63.75 89 ALA A N 1
ATOM 728 C CA . ALA A 1 89 ? 5.670 -8.538 4.889 1.00 63.75 89 ALA A CA 1
ATOM 729 C C . ALA A 1 89 ? 4.807 -8.918 3.680 1.00 63.75 89 ALA A C 1
ATOM 731 O O . ALA A 1 89 ? 3.974 -9.819 3.761 1.00 63.75 89 ALA A O 1
ATOM 732 N N . PHE A 1 90 ? 5.019 -8.240 2.555 1.00 62.91 90 PHE A N 1
ATOM 733 C CA . PHE A 1 90 ? 4.365 -8.565 1.293 1.00 62.91 90 PHE A CA 1
ATOM 734 C C . PHE A 1 90 ? 5.358 -9.298 0.397 1.00 62.91 90 PHE A C 1
ATOM 736 O O . PHE A 1 90 ? 6.430 -8.774 0.095 1.00 62.91 90 PHE A O 1
ATOM 743 N N . VAL A 1 91 ? 4.994 -10.504 -0.031 1.00 63.66 91 VAL A N 1
ATOM 744 C CA . VAL A 1 91 ? 5.733 -11.261 -1.043 1.00 63.66 91 VAL A CA 1
ATOM 745 C C . VAL A 1 91 ? 4.947 -11.168 -2.340 1.00 63.66 91 VAL A C 1
ATOM 747 O O . VAL A 1 91 ? 3.780 -11.553 -2.388 1.00 63.66 91 VAL A O 1
ATOM 750 N N . VAL A 1 92 ? 5.574 -10.633 -3.387 1.00 65.31 92 VAL A N 1
ATOM 751 C CA . VAL A 1 92 ? 4.943 -10.483 -4.701 1.00 65.31 92 VAL A CA 1
ATOM 752 C C . VAL A 1 92 ? 5.631 -11.417 -5.685 1.00 65.31 92 VAL A C 1
ATOM 754 O O . VAL A 1 92 ? 6.838 -11.314 -5.906 1.00 65.31 92 VAL A O 1
ATOM 757 N N . SER A 1 93 ? 4.849 -12.318 -6.280 1.00 63.50 93 SER A N 1
ATOM 758 C CA . SER A 1 93 ? 5.266 -13.111 -7.435 1.00 63.50 93 SER A CA 1
ATOM 759 C C . SER A 1 93 ? 4.722 -12.446 -8.694 1.00 63.50 93 SER A C 1
ATOM 761 O O . SER A 1 93 ? 3.512 -12.264 -8.825 1.00 63.50 93 SER A O 1
ATOM 763 N N . VAL A 1 94 ? 5.615 -12.037 -9.591 1.00 64.12 94 VAL A N 1
ATOM 764 C CA . VAL A 1 94 ? 5.263 -11.410 -10.868 1.00 64.12 94 VAL A CA 1
ATOM 765 C C . VAL A 1 94 ? 5.571 -12.404 -11.980 1.00 64.12 94 VAL A C 1
ATOM 767 O O . VAL A 1 94 ? 6.694 -12.904 -12.070 1.00 64.12 94 VAL A O 1
ATOM 770 N N . GLY A 1 95 ? 4.580 -12.694 -12.822 1.00 58.94 95 GLY A N 1
ATOM 771 C CA . GLY A 1 95 ? 4.805 -13.421 -14.068 1.00 58.94 95 GLY A CA 1
ATOM 772 C C . GLY A 1 95 ? 5.549 -12.525 -15.053 1.00 58.94 95 GLY A C 1
ATOM 773 O O . GLY A 1 95 ? 5.078 -11.431 -15.363 1.00 58.94 95 GLY A O 1
ATOM 774 N N . ILE A 1 96 ? 6.719 -12.965 -15.503 1.00 57.31 96 ILE A N 1
ATOM 775 C CA . ILE A 1 96 ? 7.476 -12.309 -16.567 1.00 57.31 96 ILE A CA 1
ATOM 776 C C . ILE A 1 96 ? 7.055 -13.008 -17.860 1.00 57.31 96 ILE A C 1
ATOM 778 O O . ILE A 1 96 ? 7.441 -14.151 -18.102 1.00 57.31 96 ILE A O 1
ATOM 782 N N . GLU A 1 97 ? 6.201 -12.356 -18.649 1.00 49.97 97 GLU A N 1
ATOM 783 C CA . GLU A 1 97 ? 5.960 -12.792 -20.027 1.00 49.97 97 GLU A CA 1
ATOM 784 C C . GLU A 1 97 ? 7.200 -12.442 -20.874 1.00 49.97 97 GLU A C 1
ATOM 786 O O . GLU A 1 97 ? 7.727 -11.335 -20.707 1.00 49.97 97 GLU A O 1
ATOM 791 N N . PRO A 1 98 ? 7.699 -13.378 -21.705 1.00 49.69 98 PRO A N 1
ATOM 792 C CA . PRO A 1 98 ? 8.900 -13.188 -22.522 1.00 49.69 98 PRO A CA 1
ATOM 793 C C . PRO A 1 98 ? 8.747 -12.113 -23.606 1.00 49.69 98 PRO A C 1
ATOM 795 O O . PRO A 1 98 ? 7.613 -11.890 -24.089 1.00 49.69 98 PRO A O 1
#

pLDDT: mean 75.51, std 13.24, range [49.69, 94.19]

Mean predicted aligned error: 8.86 Å

Foldseek 3Di:
DDDDFDWDDDDADADPPDNFKGKDFDDPVDDGDTDDDDDWDDDPVVPATDWDKDKDFDWDQDPVRDTDTQDIDIDTCSVVPPPDDDPDGDIDMGGDDD

Organism: Parascaris equorum (NCBI:txid6256)

Sequence (98 aa):
RRRRVEGKKRKWEGSFADPCRGLIVWPTQTPDPLYVQTTLYGDTTTREYDDKEWTLVVEECTAKGKRRTIAAVNLNMRLFVQVFITMVAFVVSVGIEP

Solvent-accessible surface area (backbone atoms only — not comparable to full-atom values): 6921 Å² total; per-residue (Å²): 132,93,78,84,85,82,74,83,88,75,85,88,70,84,42,93,86,36,89,49,40,38,60,52,74,80,53,83,93,65,74,76,83,82,88,80,90,81,87,79,56,63,44,83,88,80,70,44,61,46,86,41,83,42,75,52,72,44,64,48,71,46,98,87,68,52,74,42,81,71,45,74,48,81,42,55,55,51,79,54,73,84,52,87,79,74,85,80,83,75,80,48,79,37,79,45,81,132

Secondary structure (DSSP, 8-state):
---------------SS-TTEEEE---TTS-----------EETTTTEEPP-EEEEEEEEE-TTS-EEEEEEEEEEGGGGSSSTT------EEEE---